Protein AF-A0A959EMG5-F1 (afdb_monomer_lite)

Secondary structure (DSSP, 8-state):
-HHHHHHHHHHHHHHHHHHHHHHHTTSS--TT--S---HHHHHHHHHHHHHHHHHHHHHH-

pLDDT: mean 96.68, std 3.14, range [81.25, 98.75]

Foldseek 3Di:
DVLVVVLVVLLVVLVVLQLLLCQQVVVDDDVVDPDHAHNVNSVVSPVSSVVSNVVSVVSVD

Radius of gyration: 12.98 Å; chains: 1; bounding box: 27×18×33 Å

Sequence (61 aa):
MLRYLFVFIVFVHGLIHLLGFLKAFQLSEVSQLTQDISRPAGILWLVAMILFLATGGLFFS

Structure (mmCIF, N/CA/C/O backbone):
data_AF-A0A959EMG5-F1
#
_entry.id   AF-A0A959EMG5-F1
#
loop_
_atom_site.group_PDB
_atom_site.id
_atom_site.type_symbol
_atom_site.label_atom_id
_atom_site.label_alt_id
_atom_site.label_comp_id
_atom_site.label_asym_id
_atom_site.label_entity_id
_atom_site.label_seq_id
_atom_site.pdbx_PDB_ins_code
_atom_site.Cartn_x
_atom_site.Cartn_y
_atom_site.Cartn_z
_atom_site.occupancy
_atom_site.B_iso_or_equiv
_atom_site.auth_seq_id
_atom_site.auth_comp_id
_atom_site.auth_asym_id
_atom_site.auth_atom_id
_atom_site.pdbx_PDB_model_num
ATOM 1 N N . MET A 1 1 ? 9.356 -12.611 -20.634 1.00 81.25 1 MET A N 1
ATOM 2 C CA . MET A 1 1 ? 8.211 -13.269 -19.959 1.00 81.25 1 MET A CA 1
ATOM 3 C C . MET A 1 1 ? 8.233 -13.055 -18.446 1.00 81.25 1 MET A C 1
ATOM 5 O O . MET A 1 1 ? 7.256 -12.535 -17.928 1.00 81.25 1 MET A O 1
ATOM 9 N N . LEU A 1 2 ? 9.346 -13.337 -17.750 1.00 92.94 2 LEU A N 1
ATOM 10 C CA . LEU A 1 2 ? 9.453 -13.159 -16.289 1.00 92.94 2 LEU A CA 1
ATOM 11 C C . LEU A 1 2 ? 9.226 -11.711 -15.805 1.00 92.94 2 LEU A C 1
ATOM 13 O O . LEU A 1 2 ? 8.565 -11.512 -14.794 1.00 92.94 2 LEU A O 1
ATOM 17 N N . ARG A 1 3 ? 9.690 -10.704 -16.565 1.00 92.50 3 ARG A N 1
ATOM 18 C CA . ARG A 1 3 ? 9.435 -9.275 -16.289 1.00 92.50 3 ARG A CA 1
ATOM 19 C C . ARG A 1 3 ? 7.942 -8.969 -16.145 1.00 92.50 3 ARG A C 1
ATOM 21 O O . ARG A 1 3 ? 7.535 -8.385 -15.153 1.00 92.50 3 ARG A O 1
ATOM 28 N N . TYR A 1 4 ? 7.130 -9.385 -17.115 1.00 95.56 4 TYR A N 1
ATOM 29 C CA . TYR A 1 4 ? 5.690 -9.115 -17.108 1.00 95.56 4 TYR A CA 1
ATOM 30 C C . TYR A 1 4 ? 4.957 -9.883 -16.008 1.00 95.56 4 TYR A C 1
ATOM 32 O O . TYR A 1 4 ? 4.063 -9.323 -15.387 1.00 95.56 4 TYR A O 1
ATOM 40 N N . LEU A 1 5 ? 5.366 -11.126 -15.722 1.00 97.19 5 LEU A N 1
ATOM 41 C CA . LEU A 1 5 ? 4.828 -11.883 -14.590 1.00 97.19 5 LEU A CA 1
ATOM 42 C C . LEU A 1 5 ? 5.130 -11.181 -13.258 1.00 97.19 5 LEU A C 1
ATOM 44 O O . LEU A 1 5 ? 4.244 -11.051 -12.419 1.00 97.19 5 LEU A O 1
ATOM 48 N N . PHE A 1 6 ? 6.357 -10.688 -13.085 1.00 96.44 6 PHE A N 1
ATOM 49 C CA . PHE A 1 6 ? 6.739 -9.919 -11.904 1.00 96.44 6 PHE A CA 1
ATOM 50 C C . PHE A 1 6 ? 5.907 -8.639 -11.770 1.00 96.44 6 PHE A C 1
ATOM 52 O O . PHE A 1 6 ? 5.312 -8.415 -10.720 1.00 96.44 6 PHE A O 1
ATOM 59 N N . VAL A 1 7 ? 5.794 -7.848 -12.846 1.00 97.44 7 VAL A N 1
ATOM 60 C CA . VAL A 1 7 ? 4.941 -6.647 -12.878 1.00 97.44 7 VAL A CA 1
ATOM 61 C C . VAL A 1 7 ? 3.508 -7.002 -12.485 1.00 97.44 7 VAL A C 1
ATOM 63 O O . VAL A 1 7 ? 2.946 -6.368 -11.599 1.00 97.44 7 VAL A O 1
ATOM 66 N N . PHE A 1 8 ? 2.933 -8.049 -13.076 1.00 97.75 8 PHE A N 1
ATOM 67 C CA . PHE A 1 8 ? 1.577 -8.496 -12.765 1.00 97.75 8 PHE A CA 1
ATOM 68 C C . PHE A 1 8 ? 1.392 -8.812 -11.273 1.00 97.75 8 PHE A C 1
ATOM 70 O O . PHE A 1 8 ? 0.451 -8.312 -10.659 1.00 97.75 8 PHE A O 1
ATOM 77 N N . ILE A 1 9 ? 2.308 -9.576 -10.669 1.00 98.12 9 ILE A N 1
ATOM 78 C CA . ILE A 1 9 ? 2.252 -9.916 -9.238 1.00 98.12 9 ILE A CA 1
ATOM 79 C C . ILE A 1 9 ? 2.344 -8.654 -8.368 1.00 98.12 9 ILE A C 1
AT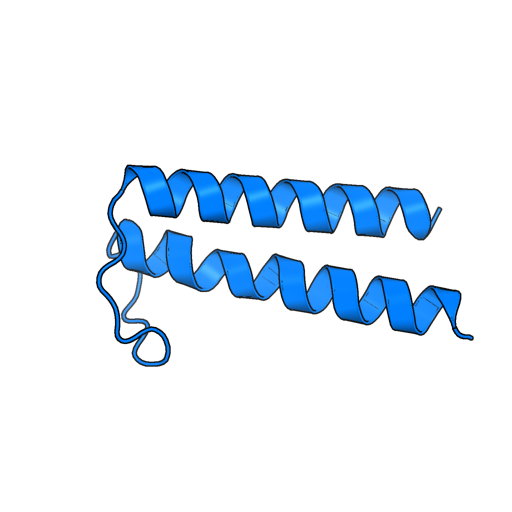OM 81 O O . ILE A 1 9 ? 1.560 -8.502 -7.432 1.00 98.12 9 ILE A O 1
ATOM 85 N N . VAL A 1 10 ? 3.260 -7.736 -8.691 1.00 97.94 10 VAL A N 1
ATOM 86 C CA . VAL A 1 10 ? 3.445 -6.464 -7.970 1.00 97.94 10 VAL A CA 1
ATOM 87 C C . VAL A 1 10 ? 2.176 -5.611 -8.026 1.00 97.94 10 VAL A C 1
ATOM 89 O O . VAL A 1 10 ? 1.735 -5.113 -6.992 1.00 97.94 10 VAL A O 1
ATOM 92 N N . PHE A 1 11 ? 1.548 -5.487 -9.199 1.00 98.00 11 PHE A N 1
ATOM 93 C CA . PHE A 1 11 ? 0.303 -4.732 -9.365 1.00 98.00 11 PHE A CA 1
ATOM 94 C C . PHE A 1 11 ? -0.860 -5.361 -8.594 1.00 98.00 11 PHE A C 1
ATOM 96 O O . PHE A 1 11 ? -1.545 -4.663 -7.848 1.00 98.00 11 PHE A O 1
ATOM 103 N N . VAL A 1 12 ? -1.071 -6.675 -8.733 1.00 98.38 12 VAL A N 1
ATOM 104 C CA . VAL A 1 12 ? -2.150 -7.384 -8.027 1.00 98.38 12 VAL A CA 1
ATOM 105 C C . VAL A 1 12 ? -1.971 -7.269 -6.515 1.00 98.38 12 VAL A C 1
ATOM 107 O O . VAL A 1 12 ? -2.923 -6.940 -5.812 1.00 98.38 12 VAL A O 1
ATOM 110 N N . HIS A 1 13 ? -0.754 -7.476 -6.007 1.00 97.81 13 HIS A N 1
ATOM 111 C CA . HIS A 1 13 ? -0.472 -7.330 -4.582 1.00 97.81 13 HIS A CA 1
ATOM 112 C C . HIS A 1 13 ? -0.684 -5.891 -4.097 1.00 97.81 13 HIS A C 1
ATOM 114 O O . HIS A 1 13 ? -1.314 -5.687 -3.063 1.00 97.81 13 HIS A O 1
ATOM 120 N N . GLY A 1 14 ? -0.225 -4.894 -4.862 1.00 98.19 14 GLY A N 1
ATOM 121 C CA . GLY A 1 14 ? -0.474 -3.484 -4.572 1.00 98.19 14 GLY A CA 1
ATOM 122 C C . GLY A 1 14 ? -1.964 -3.187 -4.411 1.00 98.19 14 GLY A C 1
ATOM 123 O O . GLY A 1 14 ? -2.362 -2.606 -3.408 1.00 98.19 14 GLY A O 1
ATOM 124 N N . LEU A 1 15 ? -2.800 -3.663 -5.337 1.00 98.06 15 LEU A N 1
ATOM 125 C CA . LEU A 1 15 ? -4.252 -3.470 -5.284 1.00 98.06 15 LEU A CA 1
ATOM 126 C C . LEU A 1 15 ? -4.918 -4.155 -4.081 1.00 98.06 15 LEU A C 1
ATOM 128 O O . LEU A 1 15 ? -5.896 -3.626 -3.559 1.00 98.06 15 LEU A O 1
ATOM 132 N N . ILE A 1 16 ? -4.389 -5.279 -3.585 1.00 98.12 16 ILE A N 1
ATOM 133 C CA . ILE A 1 16 ? -4.902 -5.925 -2.362 1.00 98.12 16 ILE A CA 1
ATOM 134 C C . ILE A 1 16 ? -4.757 -5.001 -1.142 1.00 98.12 16 ILE A C 1
ATOM 136 O O . ILE A 1 16 ? -5.627 -5.011 -0.268 1.00 98.12 16 ILE A O 1
ATOM 140 N N . HIS A 1 17 ? -3.730 -4.143 -1.094 1.00 98.19 17 HIS A N 1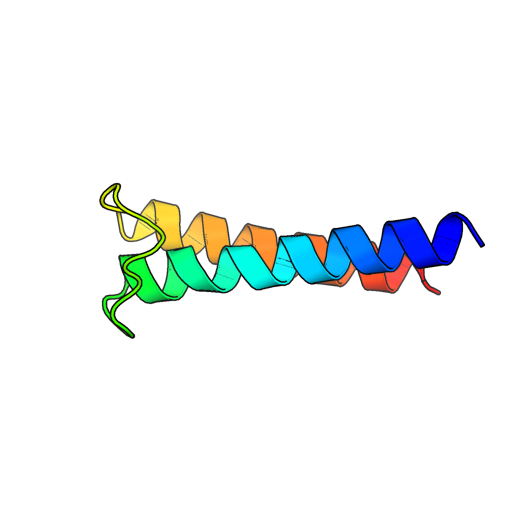
ATOM 141 C CA . HIS A 1 17 ? -3.578 -3.172 -0.002 1.00 98.19 17 HIS A CA 1
ATOM 142 C C . HIS A 1 17 ? -4.696 -2.114 0.036 1.00 98.19 17 HIS A C 1
ATOM 144 O O . HIS A 1 17 ? -4.923 -1.485 1.069 1.00 98.19 17 HIS A O 1
ATOM 150 N N . LEU A 1 18 ? -5.480 -1.952 -1.032 1.00 98.31 18 LEU A N 1
ATOM 151 C CA . LEU A 1 18 ? -6.670 -1.103 -0.974 1.00 98.31 18 LEU A CA 1
ATOM 152 C C . LEU A 1 18 ? -7.697 -1.633 0.044 1.00 98.31 18 LEU A C 1
ATOM 154 O O . LEU A 1 18 ? -8.353 -0.844 0.722 1.00 98.31 18 LEU A O 1
ATOM 158 N N . LEU A 1 19 ? -7.801 -2.956 0.216 1.00 98.06 19 LEU A N 1
ATOM 159 C CA . LEU A 1 19 ? -8.770 -3.580 1.122 1.00 98.06 19 LEU A CA 1
ATOM 160 C C . LEU A 1 19 ? -8.561 -3.171 2.585 1.00 98.06 19 LEU A C 1
ATOM 162 O O . LEU A 1 19 ? -9.534 -2.917 3.294 1.00 98.06 19 LEU A O 1
ATOM 166 N N . GLY A 1 20 ? -7.313 -3.059 3.049 1.00 97.88 20 GLY A N 1
ATOM 167 C CA . GLY A 1 20 ? -7.058 -2.635 4.428 1.00 97.88 20 GLY A CA 1
ATOM 168 C C . GLY A 1 20 ? -7.287 -1.146 4.652 1.00 97.88 20 GLY A C 1
ATOM 169 O O . GLY A 1 20 ? -7.740 -0.776 5.733 1.00 97.88 20 GLY A O 1
ATOM 170 N N . PHE A 1 21 ? -7.083 -0.299 3.636 1.00 98.50 21 PHE A N 1
ATOM 171 C CA . PHE A 1 21 ? -7.514 1.100 3.698 1.00 98.50 21 PHE A CA 1
ATOM 172 C C . PHE A 1 21 ? -9.044 1.201 3.802 1.00 98.50 21 PHE A C 1
ATOM 174 O O . PHE A 1 21 ? -9.552 1.859 4.711 1.00 98.50 21 PHE A O 1
ATOM 181 N N . LEU A 1 22 ? -9.782 0.493 2.935 1.00 98.25 22 LEU A N 1
ATOM 182 C CA . LEU A 1 22 ? -11.250 0.463 2.977 1.00 98.25 22 LEU A CA 1
ATOM 183 C C . LEU A 1 22 ? -11.769 -0.028 4.335 1.00 98.25 22 LEU A C 1
ATOM 185 O O . LEU A 1 22 ? -12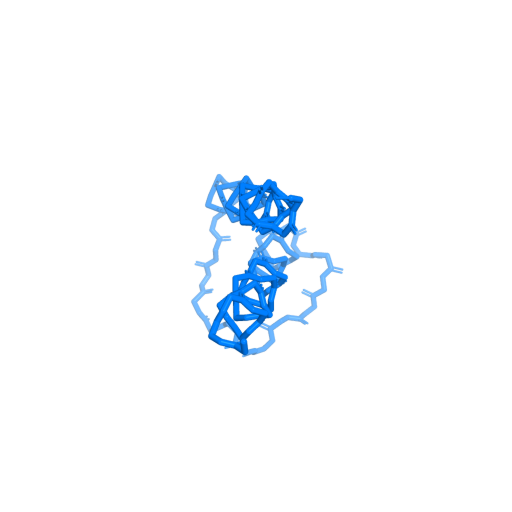.670 0.598 4.899 1.00 98.25 22 LEU A O 1
ATOM 189 N N . LYS A 1 23 ? -11.167 -1.089 4.892 1.00 97.81 23 LYS A N 1
ATOM 190 C CA . LYS A 1 23 ? -11.520 -1.616 6.216 1.00 97.81 23 LYS A CA 1
ATOM 191 C C . LYS A 1 23 ? -11.236 -0.613 7.337 1.00 97.81 23 LYS A C 1
ATOM 193 O O . LYS A 1 23 ? -12.116 -0.343 8.150 1.00 97.81 23 LYS A O 1
ATOM 198 N N . ALA A 1 24 ? -10.032 -0.041 7.386 1.00 98.12 24 ALA A N 1
ATOM 199 C CA . ALA A 1 24 ? -9.609 0.858 8.466 1.00 98.12 24 ALA A CA 1
ATOM 200 C C . ALA A 1 24 ? -10.448 2.143 8.558 1.00 98.12 24 ALA A C 1
ATOM 202 O O . ALA A 1 24 ? -10.595 2.728 9.634 1.00 98.12 24 ALA A O 1
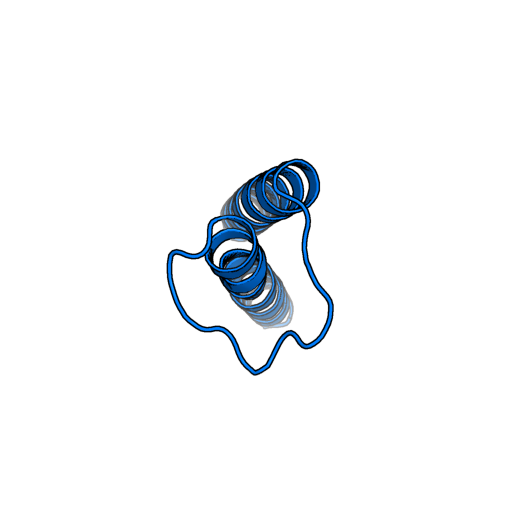ATOM 203 N N . PHE A 1 25 ? -10.989 2.591 7.424 1.00 98.06 25 PHE A N 1
ATOM 204 C CA . PHE A 1 25 ? -11.852 3.766 7.332 1.00 98.06 25 PHE A CA 1
ATOM 205 C C . PHE A 1 25 ? -13.346 3.422 7.289 1.00 98.06 25 PHE A C 1
ATOM 207 O O . PHE A 1 25 ? -14.154 4.339 7.172 1.00 98.06 25 PHE A O 1
ATOM 214 N N . GLN A 1 26 ? -13.710 2.139 7.429 1.00 96.88 26 GLN A N 1
ATOM 215 C CA . GLN A 1 26 ? -15.097 1.654 7.417 1.00 96.88 26 GLN A CA 1
ATOM 216 C C . GLN A 1 26 ? -15.864 2.074 6.148 1.00 96.88 26 GLN A C 1
ATOM 218 O O . GLN A 1 26 ? -17.052 2.374 6.194 1.00 96.88 26 GLN A O 1
ATOM 223 N N . LEU A 1 27 ? -15.173 2.115 5.003 1.00 97.62 27 LEU A N 1
ATOM 224 C CA . LEU A 1 27 ? -15.749 2.514 3.711 1.00 97.62 27 LEU A CA 1
ATOM 225 C C . LEU A 1 27 ? -16.489 1.362 3.015 1.00 97.62 27 LEU A C 1
ATOM 227 O O . LEU A 1 27 ? -17.339 1.596 2.162 1.00 97.62 27 LEU A O 1
ATOM 231 N N . SER A 1 28 ? -16.147 0.122 3.362 1.00 95.94 28 SER A N 1
ATOM 232 C CA . SER A 1 28 ? -16.812 -1.106 2.924 1.00 95.94 28 SER A CA 1
ATOM 233 C C . SER A 1 28 ? -16.602 -2.185 3.978 1.00 95.94 28 SER A C 1
ATOM 235 O O . SER A 1 28 ? -15.571 -2.199 4.656 1.00 95.94 28 SER A O 1
ATOM 237 N N . GLU A 1 29 ? -17.531 -3.135 4.069 1.00 94.25 29 GLU A N 1
ATOM 238 C CA . GLU A 1 29 ? -17.264 -4.384 4.777 1.00 94.25 29 GLU A CA 1
ATOM 239 C C . GLU A 1 29 ? -16.229 -5.204 4.000 1.00 94.25 29 GLU A C 1
ATOM 241 O O . GLU A 1 29 ? -16.369 -5.431 2.797 1.00 94.25 29 GLU A O 1
ATOM 246 N N . VAL A 1 30 ? -15.166 -5.620 4.689 1.00 96.75 30 VAL A N 1
ATOM 247 C CA . VAL A 1 30 ? -14.078 -6.435 4.134 1.00 96.75 30 VAL A CA 1
ATOM 248 C C . VAL A 1 30 ? -13.905 -7.653 5.036 1.00 96.75 30 VAL A C 1
ATOM 250 O O . VAL A 1 30 ? -13.100 -7.645 5.966 1.00 96.75 30 VAL A O 1
ATOM 253 N N . SER A 1 31 ? -14.693 -8.697 4.784 1.00 95.00 31 SER A N 1
ATOM 254 C CA . SER A 1 31 ? -14.744 -9.908 5.616 1.00 95.00 31 SER A CA 1
ATOM 255 C C . SER A 1 31 ? -13.501 -10.799 5.491 1.00 95.00 31 SER A C 1
ATOM 257 O O . SER A 1 31 ? -13.213 -11.588 6.386 1.00 95.00 31 SER A O 1
ATOM 259 N N . GLN A 1 32 ? -12.725 -10.650 4.415 1.00 94.94 32 GLN A N 1
ATOM 260 C CA . GLN A 1 32 ? -11.477 -11.382 4.168 1.00 94.94 32 GLN A CA 1
ATOM 261 C C . GLN A 1 32 ? -10.339 -10.942 5.099 1.00 94.94 32 GLN A C 1
ATOM 263 O O . GLN A 1 32 ? -9.417 -11.714 5.356 1.00 94.94 32 GLN A O 1
ATOM 268 N N . LEU A 1 33 ? -10.390 -9.706 5.605 1.00 95.81 33 LEU A N 1
ATOM 269 C CA . LEU A 1 33 ? -9.472 -9.216 6.627 1.00 95.81 33 LEU A CA 1
ATOM 270 C C . LEU A 1 33 ? -10.185 -9.355 7.966 1.00 95.81 33 LEU A C 1
ATOM 272 O O . LEU A 1 33 ? -11.115 -8.610 8.243 1.00 95.81 33 LEU A O 1
ATOM 276 N N . THR A 1 34 ? -9.777 -10.304 8.803 1.00 95.06 34 THR A N 1
ATOM 277 C CA . THR A 1 34 ? -10.445 -10.567 10.091 1.00 95.06 34 THR A CA 1
ATOM 278 C C . THR A 1 34 ? -9.931 -9.667 11.210 1.00 95.06 34 THR A C 1
ATOM 280 O O . THR A 1 34 ? -10.704 -9.250 12.063 1.00 95.06 34 THR A O 1
ATOM 283 N N . GLN A 1 35 ? -8.651 -9.292 11.171 1.00 93.56 35 GLN A N 1
ATOM 284 C CA . GLN A 1 35 ? -8.043 -8.399 12.158 1.00 93.56 35 GLN A CA 1
ATOM 285 C C . GLN A 1 35 ? -8.542 -6.965 12.006 1.00 93.56 35 GLN A C 1
ATOM 287 O O . GLN A 1 35 ? -8.703 -6.476 10.883 1.00 93.56 35 GLN A O 1
ATOM 292 N N . ASP A 1 36 ?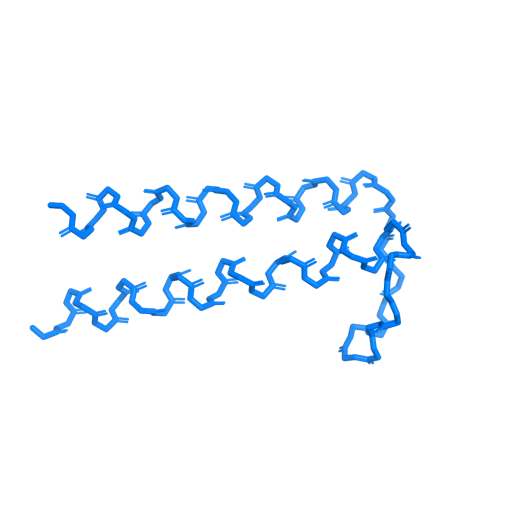 -8.759 -6.282 13.125 1.00 93.56 36 ASP A N 1
ATOM 293 C CA . ASP A 1 36 ? -9.022 -4.848 13.115 1.00 93.56 36 ASP A CA 1
ATOM 294 C C . ASP A 1 36 ? -7.789 -4.082 12.642 1.00 93.56 36 ASP A C 1
ATOM 296 O O . ASP A 1 36 ? -6.656 -4.368 13.033 1.00 93.56 36 ASP A O 1
ATOM 300 N N . ILE A 1 37 ? -8.020 -3.092 11.784 1.00 97.50 37 ILE A N 1
ATOM 301 C CA . ILE A 1 37 ? -6.968 -2.250 11.222 1.00 97.50 37 ILE A CA 1
ATOM 302 C C . ILE A 1 37 ? -7.206 -0.837 11.734 1.00 97.50 37 ILE A C 1
ATOM 304 O O . ILE A 1 37 ? -8.244 -0.232 11.470 1.00 97.50 37 ILE A O 1
ATOM 308 N N . SER A 1 38 ? -6.243 -0.307 12.485 1.00 98.12 38 SER A N 1
ATOM 309 C CA . SER A 1 38 ? -6.306 1.069 12.974 1.00 98.12 38 SER A CA 1
ATOM 310 C C . SER A 1 38 ? -6.218 2.065 11.812 1.00 98.12 38 SER A C 1
ATOM 312 O O . SER A 1 38 ? -5.626 1.778 10.771 1.00 98.12 38 SER A O 1
ATOM 314 N N . ARG A 1 39 ? -6.755 3.279 11.984 1.00 98.00 39 ARG A N 1
ATOM 315 C CA . ARG A 1 39 ? -6.692 4.325 10.942 1.00 98.00 39 ARG A CA 1
ATOM 316 C C . ARG A 1 39 ? -5.258 4.636 10.473 1.00 98.00 39 ARG A C 1
ATOM 318 O O . ARG A 1 39 ? -5.059 4.684 9.260 1.00 98.00 39 ARG A O 1
ATOM 325 N N . PRO A 1 40 ? -4.244 4.786 11.356 1.00 98.44 40 PRO A N 1
ATOM 326 C CA . PRO A 1 40 ? -2.861 4.973 10.912 1.00 98.44 40 PRO A CA 1
ATOM 327 C C . PRO A 1 40 ? -2.334 3.792 10.091 1.0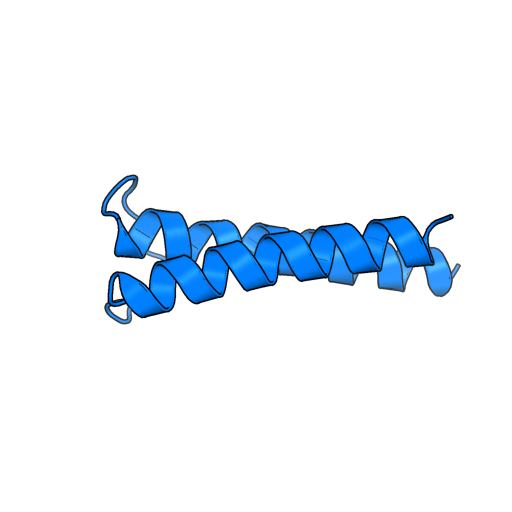0 98.44 40 PRO A C 1
ATOM 329 O O . PRO A 1 40 ? -1.689 4.002 9.068 1.00 98.44 40 PRO A O 1
ATOM 332 N N . ALA A 1 41 ? -2.656 2.554 10.485 1.00 98.31 41 ALA A N 1
ATOM 333 C CA . ALA A 1 41 ? -2.297 1.375 9.703 1.00 98.31 41 ALA A CA 1
ATOM 334 C C . ALA A 1 41 ? -2.986 1.384 8.328 1.00 98.31 41 ALA A C 1
ATOM 336 O O . ALA A 1 41 ? -2.331 1.124 7.326 1.00 98.31 41 ALA A O 1
ATOM 337 N N . GLY A 1 42 ? -4.258 1.783 8.243 1.00 98.19 42 GLY A N 1
ATOM 338 C CA . GLY A 1 42 ? -4.956 1.972 6.968 1.00 98.19 42 GLY A CA 1
ATOM 339 C C . GLY A 1 42 ? -4.270 2.977 6.038 1.00 98.19 42 GLY A C 1
ATOM 340 O O . GLY A 1 42 ? -4.174 2.737 4.837 1.00 98.19 42 GLY A O 1
ATOM 341 N N . ILE A 1 43 ? -3.733 4.077 6.579 1.00 98.69 43 ILE A N 1
ATOM 342 C CA . ILE A 1 43 ? -2.933 5.037 5.798 1.00 98.69 43 ILE A CA 1
ATOM 343 C C . ILE A 1 43 ? -1.651 4.374 5.282 1.00 98.69 43 ILE A C 1
ATOM 345 O O . ILE A 1 43 ? -1.314 4.542 4.113 1.00 98.69 43 ILE A O 1
ATOM 349 N N . LEU A 1 44 ? -0.957 3.588 6.112 1.00 98.69 44 LEU A N 1
ATOM 350 C CA . LEU A 1 44 ? 0.232 2.844 5.678 1.00 98.69 44 LEU A CA 1
ATOM 351 C C . LEU A 1 44 ? -0.088 1.839 4.563 1.00 98.69 44 LEU A C 1
ATOM 353 O O . LEU A 1 44 ? 0.704 1.703 3.635 1.00 98.69 44 LEU A O 1
ATOM 357 N N . TRP A 1 45 ? -1.253 1.188 4.604 1.00 98.56 45 TRP A N 1
ATOM 358 C CA . TRP A 1 45 ? -1.727 0.322 3.519 1.00 98.56 45 TRP A CA 1
ATOM 359 C C . TRP A 1 45 ? -1.953 1.108 2.220 1.00 98.56 45 TRP A C 1
ATOM 361 O O . TRP A 1 45 ? -1.519 0.673 1.154 1.00 98.56 45 TRP A O 1
ATOM 371 N N . LEU A 1 46 ? -2.555 2.300 2.290 1.00 98.62 46 LEU A N 1
ATOM 372 C CA . LEU A 1 46 ? -2.725 3.159 1.113 1.00 98.62 46 LEU A CA 1
ATOM 373 C C . LEU A 1 46 ? -1.376 3.607 0.532 1.00 98.62 46 LEU A C 1
ATOM 375 O O . LEU A 1 46 ? -1.177 3.563 -0.682 1.00 98.62 46 LEU A O 1
ATOM 379 N N . VAL A 1 47 ? -0.432 4.001 1.391 1.00 98.75 47 VAL A N 1
ATOM 380 C CA . VAL A 1 47 ? 0.936 4.342 0.974 1.00 98.75 47 VAL A CA 1
ATOM 381 C C . VAL A 1 47 ? 1.611 3.136 0.318 1.00 98.75 47 VAL A C 1
ATOM 383 O O . VAL A 1 47 ? 2.205 3.285 -0.748 1.00 98.75 47 VAL A O 1
ATOM 386 N N . ALA A 1 48 ? 1.472 1.936 0.890 1.00 98.62 48 ALA A N 1
ATOM 387 C CA . ALA A 1 48 ? 1.997 0.709 0.301 1.00 98.62 48 ALA A CA 1
ATOM 388 C C . ALA A 1 48 ? 1.409 0.460 -1.096 1.00 98.62 48 ALA A C 1
ATOM 390 O O . ALA A 1 48 ? 2.178 0.266 -2.034 1.00 98.62 48 ALA A O 1
ATOM 391 N N . MET A 1 49 ? 0.083 0.548 -1.274 1.00 98.69 49 MET A N 1
ATOM 392 C CA . MET A 1 49 ? -0.565 0.435 -2.590 1.00 98.69 49 MET A CA 1
ATOM 393 C C . MET A 1 49 ? 0.081 1.383 -3.611 1.00 98.69 49 MET A C 1
ATOM 395 O O . MET A 1 49 ? 0.483 0.940 -4.686 1.00 98.69 49 MET A O 1
ATOM 399 N N . ILE A 1 50 ? 0.224 2.670 -3.272 1.00 98.75 50 ILE A N 1
ATOM 400 C CA . ILE A 1 50 ? 0.821 3.682 -4.160 1.00 98.75 50 ILE A CA 1
ATOM 401 C C . ILE A 1 50 ? 2.260 3.307 -4.529 1.00 98.75 50 ILE A C 1
ATOM 403 O O . ILE A 1 50 ? 2.621 3.365 -5.704 1.00 98.75 50 ILE A O 1
ATOM 407 N N . LEU A 1 51 ? 3.070 2.889 -3.552 1.00 98.56 51 LEU A N 1
ATOM 408 C CA . LEU A 1 51 ? 4.454 2.472 -3.786 1.00 98.56 51 LEU A CA 1
ATOM 409 C C . LEU A 1 51 ? 4.532 1.244 -4.702 1.00 98.56 51 LEU A C 1
ATOM 411 O O . LEU A 1 51 ? 5.319 1.254 -5.643 1.00 98.56 51 LEU A O 1
ATOM 415 N N . PHE A 1 52 ? 3.686 0.229 -4.501 1.00 98.50 52 PHE A N 1
ATOM 416 C CA . PHE A 1 52 ? 3.630 -0.948 -5.375 1.00 98.50 52 PHE A CA 1
ATOM 417 C C . PHE A 1 52 ? 3.254 -0.579 -6.817 1.00 98.50 52 PHE A C 1
ATOM 419 O O . PHE A 1 52 ? 3.905 -1.047 -7.751 1.00 98.50 52 PHE A O 1
ATOM 426 N N . LEU A 1 53 ? 2.250 0.284 -7.015 1.00 98.12 53 LEU A N 1
ATOM 427 C CA . LEU A 1 53 ? 1.858 0.748 -8.352 1.00 98.12 53 LEU A CA 1
ATOM 428 C C . LEU A 1 53 ? 2.975 1.563 -9.019 1.00 98.12 53 LEU A C 1
ATOM 430 O O . LEU A 1 53 ? 3.262 1.357 -10.198 1.00 98.12 53 LEU A O 1
ATOM 434 N N . ALA A 1 54 ? 3.641 2.444 -8.266 1.00 98.25 54 ALA A N 1
ATOM 435 C CA . ALA A 1 54 ? 4.775 3.220 -8.759 1.00 98.25 54 ALA A CA 1
ATOM 436 C C . ALA A 1 54 ? 5.944 2.307 -9.161 1.00 98.25 54 ALA A C 1
ATOM 438 O O . ALA A 1 54 ? 6.469 2.429 -10.266 1.00 98.25 54 ALA A O 1
ATOM 439 N N . THR A 1 55 ? 6.315 1.343 -8.312 1.00 97.12 55 THR A N 1
ATOM 440 C CA . THR A 1 55 ? 7.355 0.351 -8.616 1.00 97.12 55 THR A CA 1
ATOM 441 C C . THR A 1 55 ? 6.988 -0.496 -9.832 1.00 97.12 55 THR A C 1
ATOM 443 O O . THR A 1 55 ? 7.826 -0.689 -10.709 1.00 97.12 55 THR A O 1
ATOM 446 N N . GLY A 1 56 ? 5.744 -0.973 -9.923 1.00 96.81 56 GLY A N 1
ATOM 447 C CA . GLY A 1 56 ? 5.257 -1.736 -11.071 1.00 96.81 56 GLY A CA 1
ATOM 448 C C . GLY A 1 56 ? 5.328 -0.935 -12.372 1.00 96.81 56 GLY A C 1
ATOM 449 O O . GLY A 1 56 ? 5.795 -1.462 -13.379 1.00 96.81 56 GLY A O 1
ATOM 450 N N . GLY A 1 57 ? 4.928 0.340 -12.345 1.00 96.69 57 GLY A N 1
ATOM 451 C CA . GLY A 1 57 ? 5.006 1.247 -13.493 1.00 96.69 57 GLY A CA 1
ATOM 452 C C . GLY A 1 57 ? 6.443 1.525 -13.938 1.00 96.69 57 GLY A C 1
ATOM 453 O O . GLY A 1 57 ? 6.757 1.348 -15.112 1.00 96.69 57 GLY A O 1
ATOM 454 N N . LEU A 1 58 ? 7.327 1.871 -12.995 1.00 96.75 58 LEU A N 1
ATOM 455 C CA . LEU A 1 58 ? 8.751 2.116 -13.261 1.00 96.75 58 LEU A CA 1
ATOM 456 C C . LEU A 1 58 ? 9.480 0.866 -13.769 1.00 96.75 58 LEU A C 1
ATOM 458 O O . LEU A 1 58 ? 10.380 0.959 -14.595 1.00 96.75 58 LEU A O 1
ATOM 462 N N . PHE A 1 59 ? 9.115 -0.320 -13.278 1.00 95.25 59 PHE A N 1
ATOM 463 C CA . PHE A 1 59 ? 9.721 -1.570 -13.734 1.00 95.25 59 PHE A CA 1
ATOM 464 C C . PHE A 1 59 ? 9.129 -2.068 -15.062 1.00 95.25 59 PHE A C 1
ATOM 466 O O . PHE A 1 59 ? 9.767 -2.858 -15.764 1.00 95.25 59 PHE A O 1
ATOM 473 N N . PHE A 1 60 ? 7.916 -1.638 -15.420 1.00 92.31 60 PHE A N 1
ATOM 474 C CA . PHE A 1 60 ? 7.288 -1.934 -16.709 1.00 92.31 60 PHE A CA 1
ATOM 475 C C . PHE A 1 60 ? 7.843 -1.074 -17.852 1.00 92.31 60 PHE A C 1
ATOM 477 O O . PHE A 1 60 ? 7.973 -1.598 -18.961 1.00 92.31 60 PHE A O 1
ATOM 484 N N . SER A 1 61 ? 8.178 0.196 -17.580 1.00 83.25 61 SER A N 1
ATOM 485 C CA . SER A 1 61 ? 8.780 1.133 -18.546 1.00 83.25 61 SER A CA 1
ATOM 486 C C . SER A 1 61 ? 10.157 0.706 -19.032 1.00 83.25 61 SER A C 1
ATOM 488 O O . SER A 1 61 ? 10.945 0.201 -18.204 1.00 83.25 61 SER A O 1
#